Protein AF-A0A7S1ZW51-F1 (afdb_monomer_lite)

Sequence (133 aa):
LTQLSGHDSIADMTSPQRKALDWMLHHDGLQLNAASPNFVQRYSISTFYFATTNSAQDHWDKCGADALQSSCPFESLRFLSSNNECNWFGITCNANNEITRINMKENGLTGSSVPKELASLSSLEVLHLSKND

Structure (mmCIF, N/CA/C/O backbone):
data_AF-A0A7S1ZW51-F1
#
_entry.id   AF-A0A7S1ZW51-F1
#
loop_
_atom_site.group_PDB
_atom_site.id
_atom_site.type_symbol
_atom_site.label_atom_id
_atom_site.label_alt_id
_atom_site.label_comp_id
_atom_site.label_asym_id
_atom_site.label_entity_id
_atom_site.label_seq_id
_atom_site.pdbx_PDB_ins_code
_atom_site.Cartn_x
_atom_site.Cartn_y
_atom_site.Cartn_z
_atom_site.occupancy
_atom_site.B_iso_or_equiv
_atom_site.auth_seq_id
_atom_site.auth_comp_id
_atom_site.auth_asym_id
_atom_site.auth_atom_id
_atom_site.pdbx_PDB_model_num
ATOM 1 N N . LEU A 1 1 ? 1.859 14.201 4.715 1.00 71.31 1 LEU A N 1
ATOM 2 C CA . LEU A 1 1 ? 2.694 13.266 3.920 1.00 71.31 1 LEU A CA 1
ATOM 3 C C . LEU A 1 1 ? 4.196 13.465 4.112 1.00 71.31 1 LEU A C 1
ATOM 5 O O . LEU A 1 1 ? 4.881 12.476 4.287 1.00 71.31 1 LEU A O 1
ATOM 9 N N . THR A 1 2 ? 4.739 14.686 4.152 1.00 70.06 2 THR A N 1
ATOM 10 C CA . THR A 1 2 ? 6.189 14.904 4.378 1.00 70.06 2 THR A CA 1
ATOM 11 C C . THR A 1 2 ? 6.714 14.334 5.700 1.00 70.06 2 THR A C 1
ATOM 13 O O . THR A 1 2 ? 7.841 13.859 5.735 1.00 70.06 2 THR A O 1
ATOM 16 N N . GLN A 1 3 ? 5.900 14.295 6.761 1.00 78.50 3 GLN A N 1
ATOM 17 C CA . GLN A 1 3 ? 6.242 13.585 8.005 1.00 78.50 3 GLN A CA 1
ATOM 18 C C . GLN A 1 3 ? 6.263 12.054 7.853 1.00 78.50 3 GLN A C 1
ATOM 20 O O . GLN A 1 3 ? 6.994 11.381 8.568 1.00 78.50 3 GLN A O 1
ATOM 25 N N . LEU A 1 4 ? 5.478 11.510 6.921 1.00 83.38 4 LEU A N 1
ATOM 26 C CA . LEU A 1 4 ? 5.365 10.072 6.679 1.00 83.38 4 LEU A CA 1
ATOM 27 C C . LEU A 1 4 ? 6.481 9.584 5.738 1.00 83.38 4 LEU A C 1
ATOM 29 O O . LEU A 1 4 ? 7.172 8.614 6.031 1.00 83.38 4 LEU A O 1
ATOM 33 N N . SER A 1 5 ? 6.716 10.317 4.651 1.00 85.69 5 SER A N 1
ATOM 34 C CA . SER A 1 5 ? 7.580 9.902 3.542 1.00 85.69 5 SER A CA 1
ATOM 35 C C . SER A 1 5 ? 8.907 10.653 3.459 1.00 85.69 5 SER A C 1
ATOM 37 O O . SER A 1 5 ? 9.886 10.100 2.972 1.00 85.69 5 SER A O 1
ATOM 39 N N . GLY A 1 6 ? 9.009 11.847 4.045 1.00 88.62 6 GLY A N 1
ATOM 40 C CA . GLY A 1 6 ? 10.143 12.756 3.852 1.00 88.62 6 GLY A CA 1
ATOM 41 C C . GLY A 1 6 ? 9.970 13.626 2.604 1.00 88.62 6 GLY A C 1
ATOM 42 O O . GLY A 1 6 ? 9.238 13.273 1.683 1.00 88.62 6 GLY A O 1
ATOM 43 N N . HIS A 1 7 ? 10.613 14.795 2.582 1.00 88.56 7 HIS A N 1
ATOM 44 C CA . HIS A 1 7 ? 10.503 15.735 1.460 1.00 88.56 7 HIS A CA 1
ATOM 45 C C . HIS A 1 7 ? 11.129 15.176 0.174 1.00 88.56 7 HIS A C 1
ATOM 47 O O . HIS A 1 7 ? 10.494 15.207 -0.876 1.00 88.56 7 HIS A O 1
ATOM 53 N N . ASP A 1 8 ? 12.331 14.605 0.270 1.00 90.31 8 ASP A N 1
ATOM 54 C CA . ASP A 1 8 ? 13.092 14.151 -0.899 1.00 90.31 8 ASP A CA 1
ATOM 55 C C . ASP A 1 8 ? 12.393 13.008 -1.638 1.00 90.31 8 ASP A C 1
ATOM 57 O O . ASP A 1 8 ? 12.277 13.048 -2.861 1.00 90.31 8 ASP A O 1
ATOM 61 N N . SER A 1 9 ? 11.810 12.049 -0.909 1.00 90.75 9 SER A N 1
ATOM 62 C CA . SER A 1 9 ? 11.009 10.981 -1.518 1.00 90.75 9 SER A CA 1
ATOM 63 C C . SER A 1 9 ? 9.782 11.530 -2.248 1.00 90.75 9 SER A C 1
ATOM 65 O O . SER A 1 9 ? 9.437 11.038 -3.311 1.00 90.75 9 SER A O 1
ATOM 67 N N . ILE A 1 10 ? 9.125 12.572 -1.733 1.00 90.94 10 ILE A N 1
ATOM 68 C CA . ILE A 1 10 ? 7.978 13.189 -2.419 1.00 90.94 10 ILE A CA 1
ATOM 69 C C . ILE A 1 10 ? 8.425 14.003 -3.647 1.00 90.94 10 ILE A C 1
ATOM 71 O O . ILE A 1 10 ? 7.671 14.123 -4.616 1.00 90.94 10 ILE A O 1
ATOM 75 N N . ALA A 1 11 ? 9.630 14.574 -3.627 1.00 91.31 11 ALA A N 1
ATOM 76 C CA . ALA A 1 11 ? 10.175 15.349 -4.739 1.00 91.31 11 ALA A CA 1
ATOM 77 C C . ALA A 1 11 ? 10.680 14.465 -5.896 1.00 91.31 11 ALA A C 1
ATOM 79 O O . ALA A 1 11 ? 10.558 14.857 -7.056 1.00 91.31 11 ALA A O 1
ATOM 80 N N . ASP A 1 12 ? 11.203 13.275 -5.599 1.00 92.81 12 ASP A N 1
ATOM 81 C CA . ASP A 1 12 ? 11.684 12.314 -6.594 1.00 92.81 12 ASP A CA 1
ATOM 82 C C . ASP A 1 12 ? 10.525 11.633 -7.339 1.00 92.81 12 ASP A C 1
ATOM 84 O O . ASP A 1 12 ? 9.831 10.784 -6.789 1.00 92.81 12 ASP A O 1
ATOM 88 N N . MET A 1 13 ? 10.346 11.963 -8.623 1.00 90.19 13 MET A N 1
ATOM 89 C CA . MET A 1 13 ? 9.303 11.402 -9.499 1.00 90.19 13 MET A CA 1
ATOM 90 C C . MET A 1 13 ? 9.385 9.886 -9.702 1.00 90.19 13 MET A C 1
ATOM 92 O O . MET A 1 13 ? 8.404 9.269 -10.115 1.00 90.19 13 MET A O 1
ATOM 96 N N . THR A 1 14 ? 10.536 9.278 -9.432 1.00 89.75 14 THR A N 1
ATOM 97 C CA . THR A 1 14 ? 10.738 7.837 -9.598 1.00 89.75 14 THR A CA 1
ATOM 98 C C . THR A 1 14 ? 10.442 7.045 -8.328 1.00 89.75 14 THR A C 1
ATOM 100 O O . THR A 1 14 ? 10.251 5.824 -8.407 1.00 89.75 14 THR A O 1
ATOM 103 N N . SER A 1 15 ? 10.334 7.727 -7.184 1.00 92.00 15 SER A N 1
ATOM 104 C CA . SER A 1 15 ? 10.109 7.090 -5.894 1.00 92.00 15 SER A CA 1
ATOM 105 C C . SER A 1 15 ? 8.714 6.453 -5.804 1.00 92.00 15 SER A C 1
ATOM 107 O O . SER A 1 15 ? 7.747 6.950 -6.400 1.00 92.00 15 SER A O 1
ATOM 109 N N . PRO A 1 16 ? 8.557 5.381 -5.010 1.00 92.50 16 PRO A N 1
ATOM 110 C CA . PRO A 1 16 ? 7.243 4.825 -4.697 1.00 92.50 16 PRO A CA 1
ATOM 111 C C . PRO A 1 16 ? 6.283 5.851 -4.093 1.00 92.50 16 PRO A C 1
ATOM 113 O O . PRO A 1 16 ? 5.103 5.882 -4.432 1.00 92.50 16 PRO A O 1
ATOM 116 N N . GLN A 1 17 ? 6.802 6.722 -3.228 1.00 94.81 17 GLN A N 1
ATOM 117 C CA . GLN A 1 17 ? 6.038 7.737 -2.512 1.00 94.81 17 GLN A CA 1
ATOM 118 C C . GLN A 1 17 ? 5.427 8.766 -3.457 1.00 94.81 17 GLN A C 1
ATOM 120 O O . GLN A 1 17 ? 4.273 9.164 -3.275 1.00 94.81 17 GLN A O 1
ATOM 125 N N . ARG A 1 18 ? 6.195 9.207 -4.459 1.00 93.94 18 ARG A N 1
ATOM 126 C CA . ARG A 1 18 ? 5.722 10.164 -5.455 1.00 93.94 18 ARG A CA 1
ATOM 127 C C . ARG A 1 18 ? 4.784 9.504 -6.452 1.00 93.94 18 ARG A C 1
ATOM 129 O O . ARG A 1 18 ? 3.759 10.101 -6.755 1.00 93.94 18 ARG A O 1
ATOM 136 N N . LYS A 1 19 ? 5.064 8.274 -6.892 1.00 92.50 19 LYS A N 1
ATOM 137 C CA . LYS A 1 19 ? 4.148 7.505 -7.753 1.00 92.50 19 LYS A CA 1
ATOM 138 C C . LYS A 1 19 ? 2.792 7.262 -7.083 1.00 92.50 19 LYS A C 1
ATOM 140 O O . LYS A 1 19 ? 1.760 7.484 -7.704 1.00 92.50 19 LYS A O 1
ATOM 145 N N . ALA A 1 20 ? 2.783 6.888 -5.802 1.00 93.50 20 ALA A N 1
ATOM 146 C CA . ALA A 1 20 ? 1.552 6.706 -5.033 1.00 93.50 20 ALA A CA 1
ATOM 147 C C . ALA A 1 20 ? 0.753 8.006 -4.903 1.00 93.50 20 ALA A C 1
ATOM 149 O O . ALA A 1 20 ? -0.461 8.008 -5.101 1.00 93.50 20 ALA A O 1
ATOM 150 N N . LEU A 1 21 ? 1.433 9.116 -4.599 1.00 93.00 21 LEU A N 1
ATOM 151 C CA . LEU A 1 21 ? 0.788 10.423 -4.507 1.00 93.00 21 LEU A CA 1
ATOM 152 C C . LEU A 1 21 ? 0.212 10.868 -5.855 1.00 93.00 21 LEU A C 1
ATOM 154 O O . LEU A 1 21 ? -0.920 11.335 -5.909 1.00 93.00 21 LEU A O 1
ATOM 158 N N . ASP A 1 22 ? 0.979 10.719 -6.932 1.00 92.62 22 ASP A N 1
ATOM 159 C CA . ASP A 1 22 ? 0.550 11.068 -8.284 1.00 92.62 22 ASP A CA 1
ATOM 160 C C . ASP A 1 22 ? -0.675 10.252 -8.717 1.00 92.62 22 ASP A C 1
ATOM 162 O O . ASP A 1 22 ? -1.668 10.821 -9.172 1.00 92.62 22 ASP A O 1
ATOM 166 N N . TRP A 1 23 ? -0.657 8.940 -8.458 1.00 92.25 23 TRP A N 1
ATOM 167 C CA . TRP A 1 23 ? -1.809 8.076 -8.690 1.00 92.25 23 TRP A CA 1
ATOM 168 C C . TRP A 1 23 ? -3.045 8.543 -7.911 1.00 92.25 23 TRP A C 1
ATOM 170 O O . TRP A 1 23 ? -4.102 8.722 -8.514 1.00 92.25 23 TRP A O 1
ATOM 180 N N . MET A 1 24 ? -2.922 8.820 -6.608 1.00 92.38 24 MET A N 1
ATOM 181 C CA . MET A 1 24 ? -4.052 9.294 -5.795 1.00 92.38 24 MET A CA 1
ATOM 182 C C . MET A 1 24 ? -4.640 10.624 -6.281 1.00 92.38 24 MET A C 1
ATOM 184 O O . MET A 1 24 ? -5.840 10.847 -6.146 1.00 92.38 24 MET A O 1
ATOM 188 N N . LEU A 1 25 ? -3.808 11.519 -6.817 1.00 90.00 25 LEU A N 1
ATOM 189 C CA . LEU A 1 25 ? -4.241 12.850 -7.245 1.00 90.00 25 LEU A CA 1
ATOM 190 C C . LEU A 1 25 ? -4.874 12.859 -8.639 1.00 90.00 25 LEU A C 1
ATOM 192 O O . LEU A 1 25 ? -5.780 13.656 -8.882 1.00 90.00 25 LEU A O 1
ATOM 196 N N . HIS A 1 26 ? -4.395 12.013 -9.553 1.00 90.12 26 HIS A N 1
ATOM 197 C CA . HIS A 1 26 ? -4.745 12.111 -10.973 1.00 90.12 26 HIS A CA 1
ATOM 198 C C . HIS A 1 26 ? -5.498 10.895 -11.524 1.00 90.12 26 HIS A C 1
ATOM 200 O O . HIS A 1 26 ? -6.164 11.011 -12.553 1.00 90.12 26 HIS A O 1
ATOM 206 N N . HIS A 1 27 ? -5.407 9.739 -10.865 1.00 89.81 27 HIS A N 1
ATOM 207 C CA . HIS A 1 27 ? -5.869 8.461 -11.416 1.00 89.81 27 HIS A CA 1
ATOM 208 C C . HIS A 1 27 ? -6.828 7.698 -10.500 1.00 89.81 27 HIS A C 1
ATOM 210 O O . HIS A 1 27 ? -7.655 6.926 -10.986 1.00 89.81 27 HIS A O 1
ATOM 216 N N . ASP A 1 28 ? -6.739 7.899 -9.189 1.00 91.25 28 ASP A N 1
ATOM 217 C CA . ASP A 1 28 ? -7.575 7.207 -8.221 1.00 91.25 28 ASP A CA 1
ATOM 218 C C . ASP A 1 28 ? -9.034 7.661 -8.317 1.00 91.25 28 ASP A C 1
ATOM 220 O O . ASP A 1 28 ? -9.394 8.763 -7.909 1.00 91.25 28 ASP A O 1
ATOM 224 N N . GLY A 1 29 ? -9.900 6.780 -8.821 1.00 87.69 29 GLY A N 1
ATOM 225 C CA . GLY A 1 29 ? -11.329 7.054 -8.961 1.00 87.69 29 GLY A CA 1
ATOM 226 C C . GLY A 1 29 ? -12.082 7.223 -7.638 1.00 87.69 29 GLY A C 1
ATOM 227 O O . GLY A 1 29 ? -13.200 7.731 -7.668 1.00 87.69 29 GLY A O 1
ATOM 228 N N . LEU A 1 30 ? -11.499 6.839 -6.491 1.00 88.44 30 LEU A N 1
ATOM 229 C CA . LEU A 1 30 ? -12.095 7.124 -5.181 1.00 88.44 30 LEU A CA 1
ATOM 230 C C . LEU A 1 30 ? -11.933 8.604 -4.785 1.00 88.44 30 LEU A C 1
ATOM 232 O O . LEU A 1 30 ? -12.737 9.106 -4.003 1.00 88.44 30 LEU A O 1
ATOM 236 N N . GLN A 1 31 ? -10.914 9.289 -5.328 1.00 82.81 31 GLN A N 1
ATOM 237 C CA . GLN A 1 31 ? -10.634 10.724 -5.153 1.00 82.81 31 GLN A CA 1
ATOM 238 C C . GLN A 1 31 ? -10.777 11.216 -3.702 1.00 82.81 31 GLN A C 1
ATOM 240 O O . GLN A 1 31 ? -11.457 12.206 -3.416 1.00 82.81 31 GLN A O 1
ATOM 245 N N . LEU A 1 32 ? -10.141 10.513 -2.759 1.00 85.44 32 LEU A N 1
ATOM 246 C CA . LEU A 1 32 ? -10.165 10.909 -1.352 1.00 85.44 32 LEU A CA 1
ATOM 247 C C . LEU A 1 32 ? -9.540 12.291 -1.166 1.00 85.44 32 LEU A C 1
ATOM 249 O O . LEU A 1 32 ? -8.441 12.575 -1.647 1.00 85.44 32 LEU A O 1
ATOM 253 N N . ASN A 1 33 ? -10.205 13.137 -0.384 1.00 85.69 33 ASN A N 1
ATOM 254 C CA . ASN A 1 33 ? -9.598 14.388 0.050 1.00 85.69 33 ASN A CA 1
ATOM 255 C C . ASN 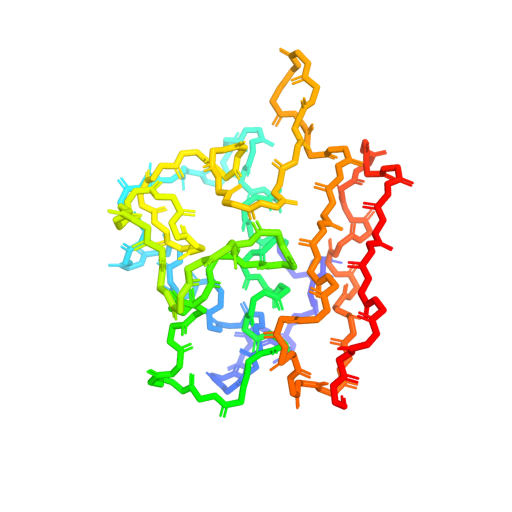A 1 33 ? -8.559 14.121 1.157 1.00 85.69 33 ASN A C 1
ATOM 257 O O . ASN A 1 33 ? -8.655 13.144 1.899 1.00 85.69 33 ASN A O 1
ATOM 261 N N . ALA A 1 34 ? -7.592 15.026 1.323 1.00 82.88 34 ALA A N 1
ATOM 262 C CA . ALA A 1 34 ? -6.527 14.878 2.322 1.00 82.88 34 ALA A CA 1
ATOM 263 C C . ALA A 1 34 ? -7.019 14.864 3.786 1.00 82.88 34 ALA A C 1
ATOM 265 O O . ALA A 1 34 ? -6.268 14.473 4.676 1.00 82.88 34 ALA A O 1
ATOM 266 N N . ALA A 1 35 ? -8.259 15.294 4.043 1.00 84.62 35 ALA A N 1
ATOM 267 C CA . ALA A 1 35 ? -8.895 15.244 5.358 1.00 84.62 35 ALA A CA 1
ATOM 268 C C . ALA A 1 35 ? -9.665 13.931 5.599 1.00 84.62 35 ALA A C 1
ATOM 270 O O . ALA A 1 35 ? -10.208 13.728 6.684 1.00 84.62 35 ALA A O 1
ATOM 271 N N . SER A 1 36 ? -9.737 13.046 4.600 1.00 87.00 36 SER A N 1
ATOM 272 C CA . SER A 1 36 ? -10.469 11.790 4.702 1.00 87.00 36 SER A CA 1
ATOM 273 C C . SER A 1 36 ? -9.727 10.860 5.662 1.00 87.00 36 SER A C 1
ATOM 275 O O . SER A 1 36 ? -8.507 10.713 5.539 1.00 87.00 36 SER A O 1
ATOM 277 N N . PRO A 1 37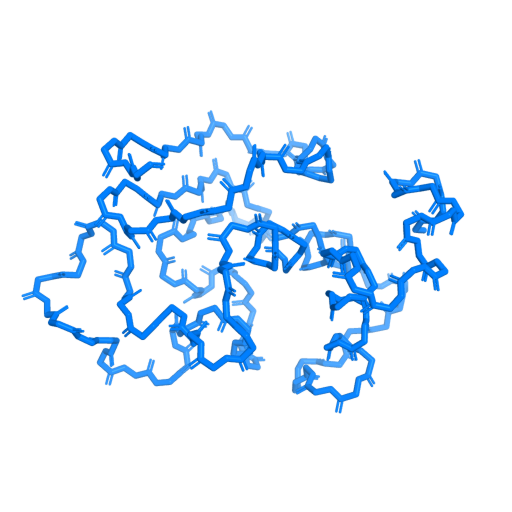 ? -10.426 10.200 6.601 1.00 82.62 37 PRO A N 1
ATOM 278 C CA . PRO A 1 37 ? -9.784 9.386 7.635 1.00 82.62 37 PRO A CA 1
ATOM 279 C C . PRO A 1 37 ? -8.951 8.232 7.053 1.00 82.62 37 PRO A C 1
ATOM 281 O O . PRO A 1 37 ? -7.933 7.852 7.620 1.00 82.62 37 PRO A O 1
ATOM 284 N N . ASN A 1 38 ? -9.326 7.726 5.878 1.00 88.38 38 ASN A N 1
ATOM 285 C CA . ASN A 1 38 ? -8.627 6.659 5.167 1.00 88.38 38 ASN A CA 1
ATOM 286 C C . ASN A 1 38 ? -7.588 7.158 4.143 1.00 88.38 38 ASN A C 1
ATOM 288 O O . ASN A 1 38 ? -6.970 6.343 3.462 1.00 88.38 38 ASN A O 1
ATOM 292 N N . PHE A 1 39 ? -7.342 8.470 4.030 1.00 93.19 39 PHE A N 1
ATOM 293 C CA . PHE A 1 39 ? -6.366 9.006 3.072 1.00 93.19 39 PHE A CA 1
ATOM 294 C C . PHE A 1 39 ? -4.959 8.444 3.321 1.00 93.19 39 PHE A C 1
ATOM 296 O O . PHE A 1 39 ? -4.295 7.983 2.396 1.00 93.19 39 PHE A O 1
ATOM 303 N N . VAL A 1 40 ? -4.513 8.436 4.584 1.00 94.50 40 VAL A N 1
ATOM 304 C CA . VAL A 1 40 ? -3.194 7.903 4.969 1.00 94.50 40 VAL A CA 1
ATOM 305 C C . VAL A 1 40 ? -3.114 6.400 4.729 1.00 94.50 40 VAL A C 1
ATOM 307 O O . VAL A 1 40 ? -2.092 5.917 4.244 1.00 94.50 40 VAL A O 1
ATOM 310 N N . GLN A 1 41 ? -4.192 5.670 5.014 1.00 95.44 41 GLN A N 1
ATOM 311 C CA . GLN A 1 41 ? -4.265 4.236 4.764 1.00 95.44 41 GLN A CA 1
ATOM 312 C C . GLN A 1 41 ? -4.089 3.931 3.276 1.00 95.44 41 GLN A C 1
ATOM 314 O O . GLN A 1 41 ? -3.171 3.196 2.907 1.00 95.44 41 GLN A O 1
ATOM 319 N N . ARG A 1 42 ? -4.905 4.563 2.425 1.00 96.00 42 ARG A N 1
ATOM 320 C CA . ARG A 1 42 ? -4.865 4.394 0.970 1.00 96.00 42 ARG A CA 1
ATOM 321 C C . ARG A 1 42 ? -3.521 4.811 0.377 1.00 96.00 42 ARG A C 1
ATOM 323 O O . ARG A 1 42 ? -2.967 4.089 -0.451 1.00 96.00 42 ARG A O 1
ATOM 330 N N . TYR A 1 43 ? -2.945 5.912 0.857 1.00 95.75 43 TYR A N 1
ATOM 331 C CA . TYR A 1 43 ? -1.600 6.346 0.477 1.00 95.75 43 TYR A CA 1
ATOM 332 C C . TYR A 1 43 ? -0.528 5.313 0.833 1.00 95.75 43 TYR A C 1
ATOM 334 O O . TYR A 1 43 ? 0.334 4.993 0.013 1.00 95.75 43 TYR A O 1
ATOM 342 N N . SER A 1 44 ? -0.585 4.767 2.046 1.00 96.19 44 SER A N 1
ATOM 343 C CA . SER A 1 44 ? 0.428 3.839 2.549 1.00 96.19 44 SER A CA 1
ATOM 344 C C . SER A 1 44 ? 0.411 2.522 1.794 1.00 96.19 44 SER A C 1
ATOM 346 O O . SER A 1 44 ? 1.465 2.030 1.387 1.00 96.19 44 SER A O 1
ATOM 348 N N . ILE A 1 45 ? -0.781 1.985 1.529 1.00 94.44 45 ILE A N 1
ATOM 349 C CA . ILE A 1 45 ? -0.911 0.749 0.762 1.00 94.44 45 ILE A CA 1
ATOM 350 C C . ILE A 1 45 ? -0.585 0.951 -0.731 1.00 94.44 45 ILE A C 1
ATOM 352 O O . ILE A 1 45 ? 0.015 0.077 -1.354 1.00 94.44 45 ILE A O 1
ATOM 356 N N . SER A 1 46 ? -0.869 2.128 -1.296 1.00 93.88 46 SER A N 1
ATOM 357 C CA . SER A 1 46 ? -0.462 2.468 -2.670 1.00 93.88 46 SER A CA 1
ATOM 358 C C . SER A 1 46 ? 1.054 2.648 -2.780 1.00 93.88 46 SER A C 1
ATOM 360 O O . SER A 1 46 ? 1.669 2.238 -3.761 1.00 93.88 46 SER A O 1
ATOM 362 N N . THR A 1 47 ? 1.691 3.205 -1.746 1.00 94.38 47 THR A N 1
ATOM 363 C CA . THR A 1 47 ? 3.156 3.293 -1.670 1.00 94.38 47 THR A CA 1
ATOM 364 C C . THR A 1 47 ? 3.779 1.904 -1.604 1.00 94.38 47 THR A C 1
ATOM 366 O O . THR A 1 47 ? 4.758 1.648 -2.300 1.00 94.38 47 THR A O 1
ATOM 369 N N . PHE A 1 48 ? 3.190 0.987 -0.830 1.00 93.12 48 PHE A N 1
ATOM 370 C CA . PHE A 1 48 ? 3.585 -0.422 -0.818 1.00 93.12 48 PHE A CA 1
ATOM 371 C C . PHE A 1 48 ? 3.527 -1.051 -2.204 1.00 93.12 48 PHE A C 1
ATOM 373 O O . PHE A 1 48 ? 4.531 -1.621 -2.627 1.00 93.12 48 PHE A O 1
ATOM 380 N N . TYR A 1 49 ? 2.433 -0.857 -2.940 1.00 90.81 49 TYR A N 1
ATOM 381 C CA . TYR A 1 49 ? 2.323 -1.312 -4.324 1.00 90.81 49 TYR A CA 1
ATOM 382 C C . TYR A 1 49 ? 3.494 -0.814 -5.189 1.00 90.81 49 TYR A C 1
ATOM 384 O O . TYR A 1 49 ? 4.243 -1.622 -5.733 1.00 90.81 49 TYR A O 1
ATOM 392 N N . PHE A 1 50 ? 3.730 0.502 -5.250 1.00 89.88 50 PHE A N 1
ATOM 393 C CA . PHE A 1 50 ? 4.794 1.064 -6.095 1.00 89.88 50 PHE A CA 1
ATOM 394 C C . PHE A 1 50 ? 6.215 0.744 -5.610 1.00 89.88 50 PHE A C 1
ATOM 396 O O . PHE A 1 50 ? 7.155 0.827 -6.396 1.00 89.88 50 PHE A O 1
ATOM 403 N N . ALA A 1 51 ? 6.387 0.400 -4.332 1.00 90.69 51 ALA A N 1
ATOM 404 C CA . ALA A 1 51 ? 7.669 -0.014 -3.765 1.00 90.69 51 ALA A CA 1
ATOM 405 C C . ALA A 1 51 ? 8.001 -1.477 -4.064 1.00 90.69 51 ALA A C 1
ATOM 407 O O . ALA A 1 51 ? 9.170 -1.855 -4.014 1.00 90.69 51 ALA A O 1
ATOM 408 N N . THR A 1 52 ? 6.985 -2.291 -4.357 1.00 86.69 52 THR A N 1
ATOM 409 C CA . THR A 1 52 ? 7.109 -3.746 -4.511 1.00 86.69 52 THR A CA 1
ATOM 410 C C . THR A 1 52 ? 6.770 -4.251 -5.916 1.00 86.69 52 THR A C 1
ATOM 412 O O . THR A 1 52 ? 6.766 -5.457 -6.149 1.00 86.69 52 THR A O 1
ATOM 415 N N . THR A 1 53 ? 6.589 -3.334 -6.871 1.00 80.69 53 THR A N 1
ATOM 416 C CA . THR A 1 53 ? 6.526 -3.598 -8.317 1.00 80.69 53 THR A CA 1
ATOM 417 C C . THR A 1 53 ? 7.714 -2.949 -9.033 1.00 80.69 53 THR A C 1
ATOM 419 O O . THR A 1 53 ? 8.140 -1.844 -8.691 1.00 80.69 53 THR A O 1
ATOM 422 N N . ASN A 1 54 ? 8.278 -3.640 -10.022 1.00 66.25 54 ASN A N 1
ATOM 423 C CA . ASN A 1 54 ? 9.411 -3.178 -10.829 1.00 66.25 54 ASN A CA 1
ATOM 424 C C . ASN A 1 54 ? 8.995 -2.499 -12.145 1.00 66.25 54 ASN A C 1
ATOM 426 O O . ASN A 1 54 ? 9.865 -1.965 -12.833 1.00 66.25 54 ASN A O 1
ATOM 430 N N . SER A 1 55 ? 7.706 -2.463 -12.494 1.00 54.56 55 SER A N 1
ATOM 431 C CA . SER A 1 55 ? 7.281 -1.987 -13.810 1.00 54.56 55 SER A CA 1
ATOM 432 C C . SER A 1 55 ? 6.108 -1.019 -13.738 1.00 54.56 55 SER A C 1
ATOM 434 O O . SER A 1 55 ? 5.078 -1.291 -13.131 1.00 54.56 55 SER A O 1
ATOM 436 N N . ALA A 1 56 ? 6.232 0.096 -14.461 1.00 51.06 56 ALA A N 1
ATOM 437 C CA . ALA A 1 56 ? 5.120 0.999 -14.773 1.00 51.06 56 ALA A CA 1
ATOM 438 C C . ALA A 1 56 ? 4.025 0.321 -15.631 1.00 51.06 56 ALA A C 1
ATOM 440 O O . ALA A 1 56 ? 3.011 0.943 -15.934 1.00 51.06 56 ALA A O 1
ATOM 441 N N . GLN A 1 57 ? 4.252 -0.933 -16.037 1.00 50.75 57 GLN A N 1
ATOM 442 C CA . GLN A 1 57 ? 3.365 -1.770 -16.841 1.00 50.75 57 GLN A CA 1
ATOM 443 C C . GLN A 1 57 ? 2.902 -3.049 -16.122 1.00 50.75 57 GLN A C 1
ATOM 445 O O . GLN A 1 57 ? 1.995 -3.698 -16.630 1.00 50.75 57 GLN A O 1
ATOM 450 N N . ASP A 1 58 ? 3.479 -3.402 -14.965 1.00 53.41 58 ASP A N 1
ATOM 451 C CA . ASP A 1 58 ? 2.991 -4.520 -14.154 1.00 53.41 58 ASP A CA 1
ATOM 452 C C . ASP A 1 58 ? 1.956 -3.948 -13.197 1.00 53.41 58 ASP A C 1
ATOM 454 O O . ASP A 1 58 ? 2.255 -3.456 -12.102 1.00 53.41 58 ASP A O 1
ATOM 458 N N . HIS A 1 59 ? 0.708 -3.986 -13.644 1.00 57.00 59 HIS A N 1
ATOM 459 C CA . HIS A 1 59 ? -0.376 -4.126 -12.696 1.00 57.00 59 HIS A CA 1
ATOM 460 C C . HIS A 1 59 ? -0.128 -5.439 -11.953 1.00 57.00 59 HIS A C 1
ATOM 462 O O . HIS A 1 59 ? 0.328 -6.403 -12.563 1.00 57.00 59 HIS A O 1
ATOM 468 N N . TRP A 1 60 ? -0.383 -5.517 -10.645 1.00 64.81 60 TRP A N 1
ATOM 469 C CA . TRP A 1 60 ? -0.561 -6.825 -10.008 1.00 64.81 60 TRP A CA 1
ATOM 470 C C . TRP A 1 60 ? -1.800 -7.476 -10.635 1.00 64.81 60 TRP A C 1
ATOM 472 O O . TRP A 1 60 ? -2.890 -7.468 -10.069 1.00 64.81 60 TRP A O 1
ATOM 482 N N . ASP A 1 61 ? -1.639 -7.972 -11.863 1.00 53.47 61 ASP A N 1
ATOM 483 C CA . ASP A 1 61 ? -2.654 -8.627 -12.672 1.00 53.47 61 ASP A CA 1
ATOM 484 C C . ASP A 1 61 ? -3.071 -9.922 -11.988 1.00 53.47 61 ASP A C 1
ATOM 486 O O . ASP A 1 61 ? -4.201 -10.376 -12.151 1.00 53.47 61 ASP A O 1
ATOM 490 N N . LYS A 1 62 ? -2.177 -10.474 -11.159 1.00 60.56 62 LYS A N 1
ATOM 491 C CA . LYS A 1 62 ? -2.453 -11.526 -10.194 1.00 60.56 62 LYS A CA 1
ATOM 492 C C . LYS A 1 62 ? -3.001 -10.923 -8.907 1.00 60.56 62 LYS A C 1
ATOM 494 O O . LYS A 1 62 ? -2.355 -10.134 -8.220 1.00 60.56 62 LYS A O 1
ATOM 499 N N . CYS A 1 63 ? -4.192 -11.369 -8.550 1.00 67.31 63 CYS A N 1
ATOM 500 C CA . CYS A 1 63 ? -4.797 -11.110 -7.258 1.00 67.31 63 CYS A CA 1
ATOM 501 C C . CYS A 1 63 ? -4.119 -11.996 -6.195 1.00 67.31 63 CYS A C 1
ATOM 503 O O . CYS A 1 63 ? -4.692 -12.998 -5.812 1.00 67.31 63 CYS A O 1
ATOM 505 N N . GLY A 1 64 ? -2.908 -11.673 -5.727 1.00 58.66 64 GLY A N 1
ATOM 506 C CA . GLY A 1 64 ? -2.295 -12.254 -4.515 1.00 58.66 64 GLY A CA 1
ATOM 507 C C . GLY A 1 64 ? -2.099 -13.786 -4.444 1.00 58.66 64 GLY A C 1
ATOM 508 O O . GLY A 1 64 ? -2.451 -14.548 -5.341 1.00 58.66 64 GLY A O 1
ATOM 509 N N . ALA A 1 65 ? -1.568 -14.237 -3.299 1.00 52.19 65 ALA A N 1
ATOM 510 C CA . ALA A 1 65 ? -1.186 -15.627 -2.975 1.00 52.19 65 ALA A CA 1
ATOM 511 C C . ALA A 1 65 ? -2.254 -16.700 -3.213 1.00 52.19 65 ALA A C 1
ATOM 513 O O . ALA A 1 65 ? -1.937 -17.870 -3.419 1.00 52.19 65 ALA A O 1
ATOM 514 N N . ASP A 1 66 ? -3.517 -16.298 -3.083 1.00 51.66 66 ASP A N 1
ATOM 515 C CA . ASP A 1 66 ? -4.669 -17.193 -3.045 1.00 51.66 66 ASP A CA 1
ATOM 516 C C . ASP A 1 66 ? -5.514 -17.090 -4.329 1.00 51.66 66 ASP A C 1
ATOM 518 O O . ASP A 1 66 ? -6.562 -17.735 -4.428 1.00 51.66 66 ASP A O 1
ATOM 522 N N . ALA A 1 67 ? -5.090 -16.307 -5.336 1.00 56.28 67 ALA A N 1
ATOM 523 C CA . ALA A 1 67 ? -5.703 -16.405 -6.653 1.00 56.28 67 ALA A CA 1
ATOM 524 C C . ALA A 1 67 ? -5.348 -17.759 -7.265 1.00 56.28 67 ALA A C 1
ATOM 526 O O . ALA A 1 67 ? -4.294 -17.968 -7.856 1.00 56.28 67 ALA A O 1
ATOM 527 N N . LEU A 1 68 ? -6.317 -18.671 -7.210 1.00 54.75 68 LEU A N 1
ATOM 528 C CA . LEU A 1 68 ? -6.344 -19.909 -7.993 1.00 54.75 68 LEU A CA 1
ATOM 529 C C . LEU A 1 68 ? -6.301 -19.657 -9.518 1.00 54.75 68 LEU A C 1
ATOM 531 O O . LEU A 1 68 ? -6.303 -20.605 -10.300 1.00 54.75 68 LEU A O 1
ATOM 535 N N . GLN A 1 69 ? -6.323 -18.392 -9.948 1.00 58.56 69 GLN A N 1
ATOM 536 C CA . GLN A 1 69 ? -6.382 -17.945 -11.333 1.00 58.56 69 GLN A CA 1
ATOM 537 C C . GLN A 1 69 ? -5.170 -17.071 -11.658 1.00 58.56 69 GLN A C 1
ATOM 539 O O . GLN A 1 69 ? -4.709 -16.282 -10.839 1.00 58.56 69 GLN A O 1
ATOM 544 N N . SER A 1 70 ? -4.686 -17.178 -12.894 1.00 62.50 70 SER A N 1
ATOM 545 C CA . SER A 1 70 ? -3.554 -16.403 -13.416 1.00 62.50 70 SER A CA 1
ATOM 546 C C . SER A 1 70 ? -3.799 -14.891 -13.475 1.00 62.50 70 SER A C 1
ATOM 548 O O . SER A 1 70 ? -2.855 -14.147 -13.725 1.00 62.50 70 SER A O 1
ATOM 550 N N . SER A 1 71 ? -5.044 -14.448 -13.278 1.00 69.50 71 SER A N 1
ATOM 551 C CA . SER A 1 71 ? -5.462 -13.049 -13.311 1.00 69.50 71 SER A CA 1
ATOM 552 C C . SER A 1 71 ? -6.594 -12.773 -12.317 1.00 69.50 71 SER A C 1
ATOM 554 O O . SER A 1 71 ? -7.390 -13.660 -12.007 1.00 69.50 71 SER A O 1
ATOM 556 N N . CYS A 1 72 ? -6.714 -11.529 -11.859 1.00 72.88 72 CYS A N 1
ATOM 557 C CA . CYS A 1 72 ? -7.863 -11.051 -11.100 1.00 72.88 72 CYS A CA 1
ATOM 558 C C . CYS A 1 72 ? -9.170 -11.246 -11.891 1.00 72.88 72 CYS A C 1
ATOM 560 O O . CYS A 1 72 ? -9.248 -10.798 -13.035 1.00 72.88 72 CYS A O 1
ATOM 562 N N . PRO A 1 73 ? -10.221 -11.845 -11.301 1.00 73.44 73 PRO A N 1
ATOM 563 C CA . PRO A 1 73 ? -11.479 -12.084 -12.011 1.00 73.44 73 PRO A CA 1
ATOM 564 C C . PRO A 1 73 ? -12.255 -10.789 -12.302 1.00 73.44 73 PRO A C 1
ATOM 566 O O . PRO A 1 73 ? -13.086 -10.765 -13.205 1.00 73.44 73 PRO A O 1
ATOM 569 N N . PHE A 1 74 ? -11.981 -9.712 -11.553 1.00 80.81 74 PHE A N 1
ATOM 570 C CA . PHE A 1 74 ? -12.610 -8.405 -11.727 1.00 80.81 74 PHE A CA 1
ATOM 571 C C . PHE A 1 74 ? -11.602 -7.274 -11.492 1.00 80.81 74 PHE A C 1
ATOM 573 O O . PHE A 1 74 ? -10.873 -7.287 -10.498 1.00 80.81 74 PHE A O 1
ATOM 580 N N . GLU A 1 75 ? -11.623 -6.254 -12.355 1.00 79.25 75 GLU A N 1
ATOM 581 C CA . GLU A 1 75 ? -10.798 -5.037 -12.226 1.00 79.25 75 GLU A CA 1
ATOM 582 C C . GLU A 1 75 ? -10.997 -4.331 -10.881 1.00 79.25 75 GLU A C 1
ATOM 584 O O . GLU A 1 75 ? -10.067 -3.789 -10.294 1.00 79.25 75 GLU A O 1
ATOM 589 N N . SER A 1 76 ? -12.214 -4.393 -10.347 1.00 84.38 76 SER A N 1
ATOM 590 C CA . SER A 1 76 ? -12.603 -3.752 -9.093 1.00 84.38 76 SER A CA 1
ATOM 591 C C . SER A 1 76 ? -11.977 -4.380 -7.838 1.00 84.38 76 SER A C 1
ATOM 593 O O . SER A 1 76 ? -12.138 -3.840 -6.747 1.00 84.38 76 SER A O 1
ATOM 595 N N . LEU A 1 77 ? -11.326 -5.541 -7.971 1.00 83.56 77 LEU A N 1
ATOM 596 C CA . LEU A 1 77 ? -10.606 -6.224 -6.887 1.00 83.56 77 LEU A CA 1
ATOM 597 C C . LEU A 1 77 ? -9.092 -5.995 -6.954 1.00 83.56 77 LEU A C 1
ATOM 599 O O . LEU A 1 77 ? -8.372 -6.371 -6.028 1.00 83.56 77 LEU A O 1
ATOM 603 N N . ARG A 1 78 ? -8.600 -5.403 -8.047 1.00 83.25 78 ARG A N 1
ATOM 604 C CA . ARG A 1 78 ? -7.177 -5.132 -8.239 1.00 83.25 78 ARG A CA 1
ATOM 605 C C . ARG A 1 78 ? -6.704 -4.040 -7.286 1.00 83.25 78 ARG A C 1
ATOM 607 O O . ARG A 1 78 ? -7.467 -3.144 -6.904 1.00 83.25 78 ARG A O 1
ATOM 614 N N . PHE A 1 79 ? -5.415 -4.091 -6.964 1.00 87.31 79 PHE A N 1
ATOM 615 C CA . PHE A 1 79 ? -4.725 -2.950 -6.371 1.00 87.31 79 PHE A CA 1
ATOM 616 C C . PHE A 1 79 ? -4.860 -1.734 -7.273 1.00 87.31 79 PHE A C 1
ATOM 618 O O . PHE A 1 79 ? -4.879 -1.865 -8.495 1.00 87.31 79 PHE A O 1
ATOM 625 N N . LEU A 1 80 ? -4.952 -0.559 -6.653 1.00 89.25 80 LEU A N 1
ATOM 626 C CA . LEU A 1 80 ? -5.151 0.707 -7.356 1.00 89.25 80 LEU A CA 1
ATOM 627 C C . LEU A 1 80 ? -6.468 0.787 -8.157 1.00 89.25 80 LEU A C 1
ATOM 629 O O . LEU A 1 80 ? -6.619 1.645 -9.027 1.00 89.25 80 LEU A O 1
ATOM 633 N N . SER A 1 81 ? -7.450 -0.070 -7.857 1.00 89.69 81 SER A N 1
ATOM 634 C CA . SER A 1 81 ? -8.817 0.117 -8.349 1.00 89.69 81 SER A CA 1
ATOM 635 C C . SER A 1 81 ? -9.509 1.276 -7.622 1.00 89.69 81 SER A C 1
ATOM 637 O O . SER A 1 81 ? -9.148 1.647 -6.502 1.00 89.69 81 SER A O 1
ATOM 639 N N . SER A 1 82 ? -10.564 1.823 -8.228 1.00 90.56 82 SER A N 1
ATOM 640 C CA . SER A 1 82 ? -11.379 2.900 -7.642 1.00 90.56 82 SER A CA 1
ATOM 641 C C . SER A 1 82 ? -12.207 2.469 -6.423 1.00 90.56 82 SER A C 1
ATOM 643 O O . SER A 1 82 ? -12.832 3.306 -5.775 1.00 90.56 82 SER A O 1
ATOM 645 N N . ASN A 1 83 ? -12.212 1.179 -6.081 1.00 91.25 83 ASN A N 1
ATOM 646 C CA . ASN A 1 83 ? -12.869 0.679 -4.882 1.00 91.25 83 ASN A CA 1
ATOM 647 C C . ASN A 1 83 ? -12.079 1.024 -3.619 1.00 91.25 83 ASN A C 1
ATOM 649 O O . ASN A 1 83 ? -10.863 1.220 -3.664 1.00 91.25 83 ASN A O 1
ATOM 653 N N . ASN A 1 84 ? -12.771 1.032 -2.476 1.00 93.19 84 ASN A N 1
ATOM 654 C CA . ASN A 1 84 ? -12.128 1.075 -1.164 1.00 93.19 84 ASN A CA 1
ATOM 655 C C . ASN A 1 84 ? -11.073 -0.041 -1.054 1.00 93.19 84 ASN A C 1
ATOM 657 O O . ASN A 1 84 ? -11.329 -1.175 -1.457 1.00 93.19 84 ASN A O 1
ATOM 661 N N . GLU A 1 85 ? -9.906 0.288 -0.509 1.00 93.19 85 GLU A N 1
ATOM 662 C CA . GLU A 1 85 ? -8.758 -0.610 -0.391 1.00 93.19 85 GLU A CA 1
ATOM 663 C C . GLU A 1 85 ? -9.042 -1.875 0.428 1.00 93.19 85 GLU A C 1
ATOM 665 O O . GLU A 1 85 ? -8.422 -2.905 0.190 1.00 93.19 85 GLU A O 1
ATOM 670 N N . CYS A 1 86 ? -10.044 -1.850 1.309 1.00 94.25 86 CYS A N 1
ATOM 671 C CA . CYS A 1 86 ? -10.538 -3.031 2.015 1.00 94.25 86 CYS A CA 1
ATOM 672 C C . CYS A 1 86 ? -11.155 -4.093 1.096 1.00 94.25 86 CYS A C 1
ATOM 674 O O . CYS A 1 86 ? -11.303 -5.240 1.509 1.00 94.25 86 CYS A O 1
ATOM 676 N N . ASN A 1 87 ? -11.519 -3.720 -0.134 1.00 91.50 87 ASN A N 1
ATOM 677 C CA . ASN A 1 87 ? -12.027 -4.636 -1.155 1.00 91.50 87 ASN A CA 1
ATOM 678 C C . ASN A 1 87 ? -10.929 -5.123 -2.108 1.00 91.50 87 ASN A C 1
ATOM 680 O O . ASN A 1 87 ? -11.211 -5.928 -2.997 1.00 91.50 87 ASN A O 1
ATOM 684 N N . TRP A 1 88 ? -9.701 -4.615 -1.979 1.00 90.31 88 TRP A N 1
ATOM 685 C CA . TRP A 1 88 ? -8.593 -5.095 -2.791 1.00 90.31 88 TRP A CA 1
ATOM 686 C C . TRP A 1 88 ? -8.206 -6.501 -2.352 1.00 90.31 88 TRP A C 1
ATOM 688 O O . TRP A 1 88 ? -8.267 -6.857 -1.173 1.00 90.31 88 TRP A O 1
ATOM 698 N N . PHE A 1 89 ? -7.807 -7.325 -3.313 1.00 86.81 89 PHE A N 1
ATOM 699 C CA . PHE A 1 89 ? -7.467 -8.707 -3.023 1.00 86.81 89 PHE A CA 1
ATOM 700 C C . PHE A 1 89 ? -6.318 -8.812 -2.013 1.00 86.81 89 PHE A C 1
ATOM 702 O O . PHE A 1 89 ? -5.358 -8.055 -2.062 1.00 86.81 89 PHE A O 1
ATOM 709 N N . GLY A 1 90 ? -6.390 -9.767 -1.086 1.00 88.38 90 GLY A N 1
ATOM 710 C CA . GLY A 1 90 ? -5.340 -9.958 -0.081 1.00 88.38 90 GLY A CA 1
ATOM 711 C C . GLY A 1 90 ? -5.315 -8.882 1.009 1.00 88.38 90 GLY A C 1
ATOM 712 O O . GLY A 1 90 ? -4.513 -8.997 1.938 1.00 88.38 90 GLY A O 1
ATOM 713 N N . ILE A 1 91 ? -6.200 -7.882 0.945 1.00 92.56 91 ILE A N 1
ATOM 714 C CA . ILE A 1 91 ? -6.458 -6.952 2.039 1.00 92.56 91 ILE A CA 1
ATOM 715 C C . ILE A 1 91 ? -7.612 -7.483 2.887 1.00 92.56 91 ILE A C 1
ATOM 717 O O . ILE A 1 91 ? -8.616 -7.984 2.387 1.00 92.56 91 ILE A O 1
ATOM 721 N N . THR A 1 92 ? -7.466 -7.396 4.204 1.00 95.56 92 THR A N 1
ATOM 722 C CA . THR A 1 92 ? -8.575 -7.576 5.146 1.00 95.56 92 THR A CA 1
ATOM 723 C C . THR A 1 92 ? -8.643 -6.351 6.030 1.00 95.56 92 THR A C 1
ATOM 725 O O . THR A 1 92 ? -7.607 -5.884 6.507 1.00 95.56 92 THR A O 1
ATOM 728 N N . CYS A 1 93 ? -9.855 -5.855 6.257 1.00 97.25 93 CYS A N 1
ATOM 729 C CA . CYS A 1 93 ? -10.113 -4.759 7.177 1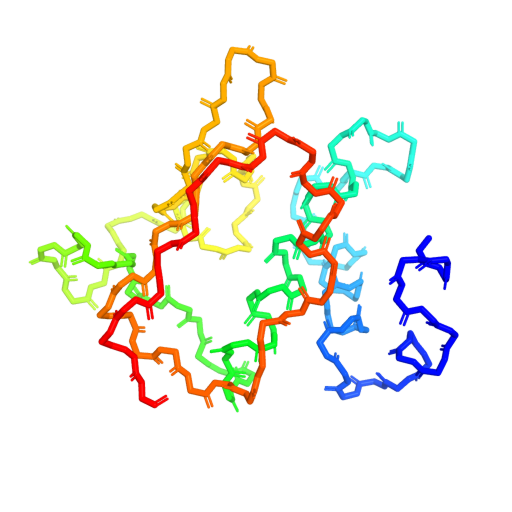.00 97.25 93 CYS A CA 1
ATOM 730 C C . CYS A 1 93 ? -10.994 -5.196 8.345 1.00 97.25 93 CYS A C 1
ATOM 732 O O . CYS A 1 93 ? -11.748 -6.167 8.250 1.00 97.25 93 CYS A O 1
ATOM 734 N N . ASN A 1 94 ? -10.912 -4.454 9.446 1.00 97.00 94 ASN A N 1
ATOM 735 C CA . ASN A 1 94 ? -11.856 -4.563 10.554 1.00 97.00 94 ASN A CA 1
ATOM 736 C C . ASN A 1 94 ? -13.183 -3.832 10.246 1.00 97.00 94 ASN A C 1
ATOM 738 O O . ASN A 1 94 ? -13.369 -3.246 9.179 1.00 97.00 94 ASN A O 1
ATOM 742 N N . ALA A 1 95 ? -14.106 -3.831 11.213 1.00 96.19 95 ALA A N 1
ATOM 743 C CA . ALA A 1 95 ? -15.413 -3.175 11.091 1.00 96.19 95 ALA A CA 1
ATOM 744 C C . ALA A 1 95 ? -15.346 -1.642 10.909 1.00 96.19 95 ALA A C 1
ATOM 746 O O . ALA A 1 95 ? -16.325 -1.042 10.472 1.00 96.19 95 ALA A O 1
ATOM 747 N N . ASN A 1 96 ? -14.203 -1.017 11.210 1.00 94.94 96 ASN A N 1
ATOM 748 C CA . ASN A 1 96 ? -13.965 0.416 11.030 1.00 94.94 96 ASN A CA 1
ATOM 749 C C . ASN A 1 96 ? -13.336 0.746 9.663 1.00 94.94 96 ASN A C 1
ATOM 751 O O . ASN A 1 96 ? -12.983 1.898 9.423 1.00 94.94 96 ASN A O 1
ATO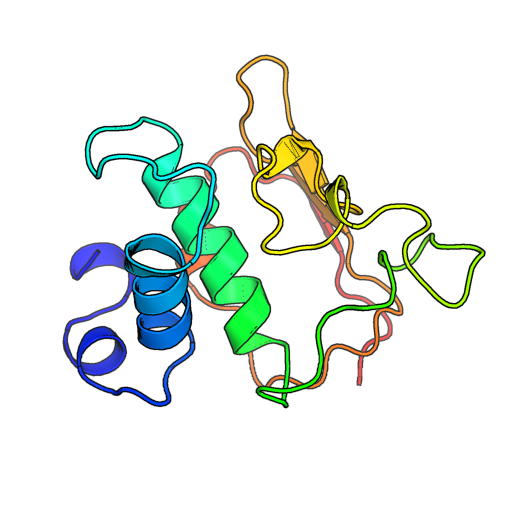M 755 N N . ASN A 1 97 ? -13.212 -0.236 8.759 1.00 94.62 97 ASN A N 1
ATOM 756 C CA . ASN A 1 97 ? -12.494 -0.127 7.483 1.00 94.62 97 ASN A CA 1
ATOM 757 C C . ASN A 1 97 ? -10.994 0.167 7.637 1.00 94.62 97 ASN A C 1
ATOM 759 O O . ASN A 1 97 ? -10.388 0.794 6.768 1.00 94.62 97 ASN A O 1
ATOM 763 N N . GLU A 1 98 ? -10.383 -0.286 8.728 1.00 96.69 98 GLU A N 1
ATOM 764 C CA . GLU A 1 98 ? -8.938 -0.186 8.925 1.00 96.69 98 GLU A CA 1
ATOM 765 C C . GLU A 1 98 ? -8.278 -1.502 8.520 1.00 96.69 98 GLU A C 1
ATOM 767 O O . GLU A 1 98 ? -8.741 -2.574 8.923 1.00 96.69 98 GLU A O 1
ATOM 772 N N . ILE A 1 99 ? -7.200 -1.436 7.740 1.00 97.69 99 ILE A N 1
ATOM 773 C CA . ILE A 1 99 ? -6.465 -2.616 7.278 1.00 97.69 99 ILE A CA 1
ATOM 774 C C . ILE A 1 99 ? -5.874 -3.358 8.480 1.00 97.69 99 ILE A C 1
ATOM 776 O O . ILE A 1 99 ? -5.058 -2.807 9.217 1.00 97.69 99 ILE A O 1
ATOM 780 N N . THR A 1 100 ? -6.233 -4.634 8.620 1.00 98.06 100 THR A N 1
ATOM 781 C CA . THR A 1 100 ? -5.691 -5.554 9.631 1.00 98.06 100 THR A CA 1
ATOM 782 C C . THR A 1 100 ? -4.778 -6.620 9.043 1.00 98.06 100 THR A C 1
ATOM 784 O O . THR A 1 100 ? -3.902 -7.138 9.737 1.00 98.06 100 THR A O 1
ATOM 787 N N . ARG A 1 101 ? -4.921 -6.940 7.753 1.00 96.88 101 ARG A N 1
ATOM 788 C CA . ARG A 1 101 ? -4.068 -7.918 7.069 1.00 96.88 101 ARG A CA 1
ATOM 789 C C . ARG A 1 101 ? -3.716 -7.470 5.661 1.00 96.88 101 ARG A C 1
ATOM 791 O O . ARG A 1 101 ? -4.587 -7.051 4.907 1.00 96.88 101 ARG A O 1
ATOM 798 N N . ILE A 1 102 ? -2.449 -7.665 5.308 1.00 93.81 102 ILE A N 1
ATOM 799 C CA . ILE A 1 102 ? -1.915 -7.591 3.949 1.00 93.81 102 ILE A CA 1
ATOM 800 C C . ILE A 1 102 ? -1.299 -8.958 3.632 1.00 93.81 102 ILE A C 1
ATOM 802 O O . ILE A 1 102 ? -0.310 -9.357 4.251 1.00 93.81 102 ILE A O 1
ATOM 806 N N . ASN A 1 103 ? -1.884 -9.693 2.686 1.00 90.75 103 ASN A N 1
ATOM 807 C CA . ASN A 1 103 ? -1.410 -11.004 2.241 1.00 90.75 103 ASN A CA 1
ATOM 808 C C . ASN A 1 103 ? -0.960 -10.959 0.775 1.00 90.75 103 ASN A C 1
ATOM 810 O O . ASN A 1 103 ? -1.785 -11.026 -0.132 1.00 90.75 103 ASN A O 1
ATOM 814 N N . MET A 1 104 ? 0.356 -10.895 0.573 1.00 86.50 104 MET A N 1
ATOM 815 C CA . MET A 1 104 ? 1.030 -10.924 -0.732 1.00 86.50 104 MET A CA 1
ATOM 816 C C . MET A 1 104 ? 2.011 -12.089 -0.845 1.00 86.50 104 MET A C 1
ATOM 818 O O . MET A 1 104 ? 3.042 -11.980 -1.505 1.00 86.50 104 MET A O 1
ATOM 822 N N . LYS A 1 105 ? 1.755 -13.197 -0.149 1.00 85.44 105 LYS A N 1
ATOM 823 C CA . LYS A 1 105 ? 2.562 -14.408 -0.316 1.00 85.44 105 LYS A CA 1
ATOM 824 C C . LYS A 1 105 ? 2.562 -14.839 -1.797 1.00 85.44 105 LYS A C 1
ATOM 826 O O . LYS A 1 105 ? 1.558 -14.660 -2.465 1.00 85.44 105 LYS A O 1
ATOM 831 N N . GLU A 1 106 ? 3.653 -15.403 -2.315 1.00 80.44 106 GLU A N 1
ATOM 832 C CA . GLU A 1 106 ? 3.695 -15.980 -3.681 1.00 80.44 106 GLU A CA 1
ATOM 833 C C . GLU A 1 106 ? 3.173 -15.042 -4.798 1.00 80.44 106 GLU A C 1
ATOM 835 O O . GLU A 1 106 ? 2.642 -15.510 -5.804 1.00 80.44 106 GLU A O 1
ATOM 840 N N . ASN A 1 107 ? 3.310 -13.718 -4.643 1.00 78.50 107 ASN A N 1
ATOM 841 C CA . ASN A 1 107 ? 2.732 -12.741 -5.572 1.00 78.50 107 ASN A CA 1
ATOM 842 C C . ASN A 1 107 ? 3.753 -12.150 -6.558 1.00 78.50 107 ASN A C 1
ATOM 844 O O . ASN A 1 107 ? 3.433 -11.207 -7.275 1.00 78.50 107 ASN A O 1
ATOM 848 N N . GLY A 1 108 ? 4.977 -12.690 -6.592 1.00 78.06 108 GLY A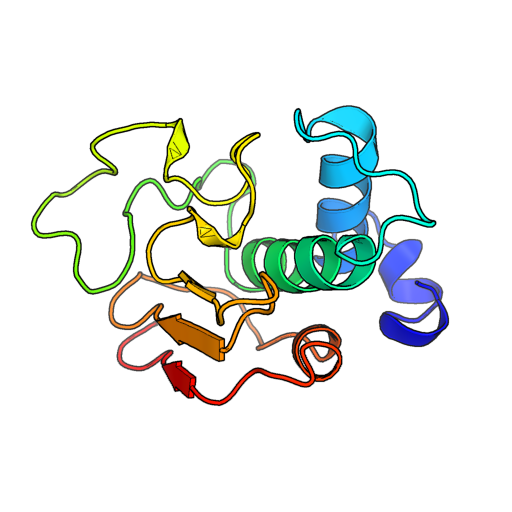 N 1
ATOM 849 C CA . GLY A 1 108 ? 6.047 -12.205 -7.466 1.00 78.06 108 GLY A CA 1
ATOM 850 C C . GLY A 1 108 ? 6.436 -10.760 -7.164 1.00 78.06 108 GLY A C 1
ATOM 851 O O . GLY A 1 108 ? 6.670 -9.987 -8.086 1.00 78.06 108 GLY A O 1
ATOM 852 N N . LEU A 1 109 ? 6.435 -10.359 -5.887 1.00 81.94 109 LEU A N 1
ATOM 853 C CA . LEU A 1 109 ? 6.942 -9.041 -5.508 1.00 81.94 109 LEU A CA 1
ATOM 854 C C . LEU A 1 109 ? 8.438 -8.978 -5.833 1.00 81.94 109 LEU A C 1
ATOM 856 O O . LEU A 1 109 ? 9.191 -9.822 -5.363 1.00 81.94 109 LEU A O 1
ATOM 860 N N . THR A 1 110 ? 8.853 -7.975 -6.602 1.00 79.25 110 THR A N 1
ATOM 861 C CA . THR A 1 110 ? 10.234 -7.837 -7.110 1.00 79.25 110 THR A CA 1
ATOM 862 C C . THR A 1 110 ? 10.942 -6.576 -6.606 1.00 79.25 110 THR A C 1
ATOM 864 O O . THR A 1 110 ? 12.034 -6.238 -7.064 1.00 79.25 110 THR A O 1
ATOM 867 N N . GLY A 1 111 ? 10.267 -5.773 -5.780 1.00 71.81 111 GLY A N 1
ATOM 868 C CA . GLY A 1 111 ? 10.809 -4.506 -5.292 1.00 71.81 111 GLY A CA 1
ATOM 869 C C . GLY A 1 111 ? 11.783 -4.666 -4.126 1.00 71.81 111 GLY A C 1
ATOM 870 O O . GLY A 1 111 ? 11.861 -5.705 -3.482 1.00 71.81 111 GLY A O 1
ATOM 871 N N . SER A 1 112 ? 12.541 -3.607 -3.847 1.00 69.19 112 SER A N 1
ATOM 872 C CA . SER A 1 112 ? 13.728 -3.673 -2.986 1.00 69.19 112 SER A CA 1
ATOM 873 C C . SER A 1 112 ? 13.453 -3.585 -1.482 1.00 69.19 112 SER A C 1
ATOM 875 O O . SER A 1 112 ? 14.341 -3.901 -0.690 1.00 69.19 112 SER A O 1
ATOM 877 N N . SER A 1 113 ? 12.271 -3.118 -1.057 1.00 79.88 113 SER A N 1
ATOM 878 C CA . SER A 1 113 ? 11.963 -2.956 0.370 1.00 79.88 113 SER A CA 1
ATOM 879 C C . SER A 1 113 ? 10.472 -2.816 0.678 1.00 79.88 113 SER A C 1
ATOM 881 O O . SER A 1 113 ? 9.680 -2.344 -0.137 1.00 79.88 113 SER A O 1
ATOM 883 N N . VAL A 1 114 ? 10.107 -3.178 1.910 1.00 89.38 114 VAL A N 1
ATOM 884 C CA . VAL A 1 114 ? 8.815 -2.827 2.508 1.00 89.38 114 VAL A CA 1
ATOM 885 C C . VAL A 1 114 ? 8.872 -1.353 2.940 1.00 89.38 114 VAL A C 1
ATOM 887 O O . VAL A 1 114 ? 9.733 -1.006 3.753 1.00 89.38 114 VAL A O 1
ATOM 890 N N . PRO A 1 115 ? 7.993 -0.471 2.432 1.00 92.75 115 PRO A N 1
ATOM 891 C CA . PRO A 1 115 ? 8.034 0.945 2.761 1.00 92.75 115 PRO A CA 1
ATOM 892 C C . PRO A 1 115 ? 7.614 1.205 4.208 1.00 92.75 115 PRO A C 1
ATOM 894 O O . PRO A 1 115 ? 6.678 0.594 4.733 1.00 92.75 115 PRO A O 1
ATOM 897 N N . LYS A 1 116 ? 8.279 2.180 4.835 1.00 94.00 116 LYS A N 1
ATOM 898 C CA . LYS A 1 116 ? 8.005 2.630 6.211 1.00 94.00 116 LYS A CA 1
ATOM 899 C C . LYS A 1 116 ? 6.581 3.159 6.394 1.00 94.00 116 LYS A C 1
ATOM 901 O O . LYS A 1 116 ? 6.070 3.161 7.505 1.00 94.00 116 LYS A O 1
ATOM 906 N N . GLU A 1 117 ? 5.941 3.597 5.313 1.00 95.69 117 GLU A N 1
ATOM 907 C CA . GLU A 1 117 ? 4.575 4.105 5.270 1.00 95.69 117 GLU A CA 1
ATOM 908 C C . GLU A 1 117 ? 3.570 3.100 5.860 1.00 95.69 117 GLU A C 1
ATOM 910 O O . GLU A 1 117 ? 2.605 3.516 6.503 1.00 95.69 117 GLU A O 1
ATOM 915 N N . LEU A 1 118 ? 3.829 1.788 5.739 1.00 95.81 118 LEU A N 1
ATOM 916 C CA . LEU A 1 118 ? 2.990 0.752 6.355 1.00 95.81 118 LEU A CA 1
ATOM 917 C C . LEU A 1 118 ? 2.928 0.852 7.886 1.00 95.81 118 LEU A C 1
ATOM 919 O O . LEU A 1 118 ? 1.944 0.413 8.470 1.00 95.81 118 LEU A O 1
ATOM 923 N N . ALA A 1 119 ? 3.909 1.481 8.541 1.00 94.06 119 ALA A N 1
ATOM 924 C CA . ALA A 1 119 ? 3.872 1.724 9.985 1.00 94.06 119 ALA A CA 1
ATOM 925 C C . ALA A 1 119 ? 2.750 2.690 10.410 1.00 94.06 119 ALA A C 1
ATOM 927 O O . ALA A 1 119 ? 2.427 2.769 11.592 1.00 94.06 119 ALA A O 1
ATOM 928 N N . SER A 1 120 ? 2.149 3.428 9.469 1.00 95.25 120 SER A N 1
ATOM 929 C CA . SER A 1 120 ? 0.977 4.268 9.746 1.00 95.25 120 SER A CA 1
ATOM 930 C C . SER A 1 120 ? -0.344 3.494 9.774 1.00 95.25 120 SER A C 1
ATOM 932 O O . SER A 1 120 ? -1.358 4.043 10.202 1.00 95.25 120 SER A O 1
ATOM 934 N N . LEU A 1 121 ? -0.343 2.223 9.358 1.00 96.06 121 LEU A N 1
ATOM 935 C CA . LEU A 1 121 ? -1.492 1.330 9.469 1.00 96.06 121 LEU A CA 1
ATOM 936 C C . LEU A 1 121 ? -1.562 0.779 10.899 1.00 96.06 121 LEU A C 1
ATOM 938 O O . LEU A 1 121 ? -1.133 -0.338 11.170 1.00 96.06 121 LEU A O 1
ATOM 942 N N . SER A 1 122 ? -2.078 1.582 11.831 1.00 95.06 122 SER A N 1
ATOM 943 C CA . SER A 1 122 ? -2.083 1.265 13.269 1.00 95.06 122 SER A CA 1
ATOM 944 C C . SER A 1 122 ? -2.807 -0.033 13.629 1.00 95.06 122 SER A C 1
ATOM 946 O O . SER A 1 122 ? -2.487 -0.643 14.645 1.00 95.06 122 SER A O 1
ATOM 948 N N . SER A 1 123 ? -3.774 -0.440 12.807 1.00 97.31 123 SER A N 1
ATOM 949 C CA . SER A 1 123 ? -4.570 -1.654 13.004 1.00 97.31 123 SER A CA 1
ATOM 950 C C . SER A 1 123 ? -3.993 -2.870 12.269 1.00 97.31 123 SER A C 1
ATOM 952 O O . SER A 1 123 ? -4.590 -3.940 12.330 1.00 97.31 123 SER A O 1
ATOM 954 N N . LEU A 1 124 ? -2.848 -2.741 11.581 1.00 97.81 124 LEU A N 1
ATOM 955 C CA . LEU A 1 124 ? -2.228 -3.840 10.842 1.00 97.81 124 LEU A CA 1
ATOM 956 C C . LEU A 1 124 ? -1.653 -4.885 11.806 1.00 97.81 124 LEU A C 1
ATOM 958 O O . LEU A 1 124 ? -0.698 -4.631 12.535 1.00 97.81 124 LEU A O 1
ATOM 962 N N . GLU A 1 125 ? -2.201 -6.093 11.747 1.00 97.88 125 GLU A N 1
ATOM 963 C CA . GLU A 1 125 ? -1.810 -7.225 12.591 1.00 97.88 125 GLU A CA 1
ATOM 964 C C . GLU A 1 125 ? -0.974 -8.248 11.818 1.00 97.88 125 GLU A C 1
ATOM 966 O O . GLU A 1 125 ? -0.094 -8.903 12.377 1.00 97.88 125 GLU A O 1
ATOM 971 N N . VAL A 1 126 ? -1.254 -8.412 10.521 1.00 96.81 126 VAL A N 1
ATOM 972 C CA . VAL A 1 126 ? -0.639 -9.456 9.697 1.00 96.81 126 VAL A CA 1
ATOM 973 C C . VAL A 1 126 ? -0.093 -8.880 8.399 1.00 96.81 126 VAL A C 1
ATOM 975 O O . VAL A 1 126 ? -0.845 -8.446 7.530 1.00 96.81 126 VAL A O 1
ATOM 978 N N . LEU A 1 127 ? 1.224 -8.975 8.230 1.00 94.75 127 LEU A N 1
ATOM 979 C CA . LEU A 1 127 ? 1.919 -8.706 6.975 1.00 94.75 127 LEU A CA 1
ATOM 980 C C . LEU A 1 127 ? 2.551 -10.005 6.467 1.00 94.75 127 LEU A C 1
ATOM 982 O O . LEU A 1 127 ? 3.530 -10.492 7.028 1.00 94.75 127 LEU A O 1
ATOM 986 N N . HIS A 1 128 ? 1.978 -10.589 5.417 1.00 92.00 128 HIS A N 1
ATOM 987 C CA . HIS A 1 128 ? 2.406 -11.879 4.886 1.00 92.00 128 HIS A CA 1
ATOM 988 C C . HIS A 1 128 ? 2.995 -11.723 3.484 1.00 92.00 128 HIS A C 1
ATOM 990 O O . HIS A 1 128 ? 2.263 -11.605 2.508 1.00 92.00 128 HIS A O 1
ATOM 996 N N . LEU A 1 129 ? 4.328 -11.728 3.401 1.00 89.56 129 LEU A N 1
ATOM 997 C CA . LEU A 1 129 ? 5.099 -11.490 2.169 1.00 89.56 129 LEU A CA 1
ATOM 998 C C . LEU A 1 129 ? 5.991 -12.682 1.786 1.00 89.56 129 LEU A C 1
ATOM 1000 O O . LEU A 1 129 ? 6.974 -12.522 1.069 1.00 89.56 129 LEU A O 1
ATOM 1004 N N . SER A 1 130 ? 5.714 -13.875 2.316 1.00 87.88 130 SER A N 1
ATOM 1005 C CA . SER A 1 130 ? 6.582 -15.038 2.108 1.00 87.88 130 SER A CA 1
ATOM 1006 C C . SER A 1 130 ? 6.587 -15.500 0.645 1.00 87.88 130 SER A C 1
ATOM 1008 O O . SER A 1 130 ? 5.597 -15.336 -0.063 1.00 87.88 130 SER A O 1
ATOM 1010 N N . LYS A 1 131 ? 7.691 -16.124 0.206 1.00 84.81 131 LYS A N 1
ATOM 1011 C CA . LYS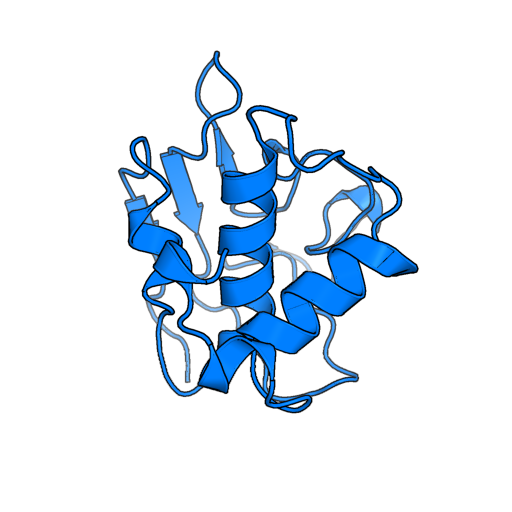 A 1 131 ? 7.846 -16.690 -1.149 1.00 84.81 131 LYS A CA 1
ATOM 1012 C C . LYS A 1 131 ? 7.644 -15.662 -2.277 1.00 84.81 131 LYS A C 1
ATOM 1014 O O . LYS A 1 131 ? 6.931 -15.925 -3.238 1.00 84.81 131 LYS A O 1
ATOM 1019 N N . ASN A 1 132 ? 8.255 -14.496 -2.122 1.00 80.94 132 ASN A N 1
ATOM 1020 C CA . ASN A 1 132 ? 8.473 -13.536 -3.203 1.00 80.94 132 ASN A CA 1
ATOM 1021 C C . ASN A 1 132 ? 9.963 -13.530 -3.586 1.00 80.94 132 ASN A C 1
ATOM 1023 O O . ASN A 1 132 ? 10.752 -14.169 -2.880 1.00 80.94 132 ASN A O 1
ATOM 1027 N N . ASP A 1 133 ? 10.298 -12.876 -4.700 1.00 71.56 133 ASP A N 1
ATOM 1028 C CA . ASP A 1 133 ? 11.627 -12.913 -5.330 1.00 71.56 133 ASP A CA 1
ATOM 1029 C C . ASP A 1 133 ? 12.673 -12.036 -4.617 1.00 71.56 133 ASP A C 1
ATOM 1031 O O . ASP A 1 133 ? 12.302 -10.983 -4.046 1.00 71.56 133 ASP A O 1
#

InterPro domains:
  IPR032675 Leucine-rich repeat domain superfamily [G3DSA:3.80.10.10] (41-133)

Radius of gyration: 13.8 Å; chains: 1; bounding box: 29×36×30 Å

Secondary structure (DSSP, 8-state):
-HHHH-HHHHH-TTSHHHHHHHHHHHT-TT---TTSTTHHHHHHHHHHHHHH---TT----S--TT-SSSS-S-GGGSTT-SS-GGGSTTEEE-TTS-EEEEE-TTS----S---GGGGG-TT--EEE--S--

Foldseek 3Di:
DCVLQNDVLCVDCLALLVVLVCLLCPPQLLNDDPPDPCPLVSSLVSSQVSQQDPDPPDFLQPLADPPPDPGDPDQCQTRSHNDLPCSHRQFHADPVSQTQTHGRACSQRDGDDNGSSCVVSVNHNYYHHHHHD

pLDDT: mean 84.91, std 12.57, range [50.75, 98.06]

Organism: NCBI:txid49249